Protein AF-A0A503WVD6-F1 (afdb_monomer)

Foldseek 3Di:
DKDKDFAAPVCVVVVVVLCVVQVKAFPDWDPCPVPNGGIMTIIDDDDPVSVVSVCVVPPD

Nearest PDB structures (foldseek):
  8k2d-assembly1_CD  TM=6.615E-01  e=1.236E-01  Saccharomyces cerevisiae
  5fii-assembly1_C  TM=4.695E-01  e=1.158E-01  Homo sapiens
  1sc6-assembly1_B  TM=5.468E-01  e=1.150E+00  Escherichia coli
  7ls1-assembly1_m  TM=6.449E-01  e=2.216E+00  Mus musculus
  1u8s-assembly1_A  TM=5.225E-01  e=1.820E+00  Vibrio cholerae

Solvent-accessible surface area (backbone atoms only — not comparable to full-atom values): 3446 Å² total; per-residue (Å²): 90,81,48,76,47,76,40,54,78,91,45,46,66,61,50,52,50,52,25,64,76,53,68,41,42,78,78,46,75,40,75,49,29,80,95,71,43,47,27,32,38,32,33,40,39,87,46,72,65,41,50,50,50,52,46,42,74,77,75,99

pLDDT: mean 88.58, std 7.18, range [57.69, 94.94]

Secondary structure (DSSP, 8-state):
-EEEEE--GGGHHHHHHHHHHHT-EEEEEETTTGGG-S-EEEEE--SHHHHHHHHHHHH-

Radius of gyration: 11.03 Å; Cα contacts (8 Å, |Δi|>4): 84; chains: 1; bounding box: 24×24×31 Å

Structure (mmCIF, N/CA/C/O backbone):
data_AF-A0A503WVD6-F1
#
_entry.id   AF-A0A503WVD6-F1
#
loop_
_atom_site.group_PDB
_atom_site.id
_atom_site.type_symbol
_atom_site.label_atom_id
_atom_site.label_alt_id
_atom_site.label_comp_id
_atom_site.label_asym_id
_atom_site.label_entity_id
_atom_site.label_seq_id
_atom_site.pdbx_PDB_ins_code
_atom_site.Cartn_x
_atom_site.Cartn_y
_atom_site.Cartn_z
_atom_site.occupancy
_atom_site.B_iso_or_equiv
_atom_site.auth_seq_id
_atom_site.auth_comp_id
_atom_site.auth_asym_id
_atom_site.auth_atom_id
_atom_site.pdbx_PDB_model_num
ATOM 1 N N . MET A 1 1 ? -11.130 -3.529 2.510 1.00 86.81 1 MET A N 1
ATOM 2 C CA . MET A 1 1 ? -11.060 -2.735 1.263 1.00 86.81 1 MET A CA 1
ATOM 3 C C . MET A 1 1 ? -9.766 -3.073 0.544 1.00 86.81 1 MET A C 1
ATOM 5 O O . MET A 1 1 ? -8.751 -3.161 1.219 1.00 86.81 1 MET A O 1
ATOM 9 N N . LEU A 1 2 ? -9.792 -3.301 -0.773 1.00 92.56 2 LEU A N 1
ATOM 10 C CA . LEU A 1 2 ? -8.578 -3.545 -1.562 1.00 92.56 2 LEU A CA 1
ATOM 11 C C . LEU A 1 2 ? -8.164 -2.246 -2.266 1.00 92.56 2 LEU A C 1
ATOM 13 O O . LEU A 1 2 ? -9.000 -1.627 -2.921 1.00 92.56 2 LEU A O 1
ATOM 17 N N . ILE A 1 3 ? -6.903 -1.843 -2.127 1.00 90.94 3 ILE A N 1
ATOM 18 C CA . ILE A 1 3 ? -6.349 -0.618 -2.718 1.00 90.94 3 ILE A CA 1
ATOM 19 C C . ILE A 1 3 ? -5.125 -0.997 -3.547 1.00 90.94 3 ILE A C 1
ATOM 21 O O . ILE A 1 3 ? -4.360 -1.881 -3.166 1.00 90.94 3 ILE A O 1
ATOM 25 N N . THR A 1 4 ? -4.955 -0.344 -4.693 1.00 91.31 4 THR A N 1
ATOM 26 C CA . THR A 1 4 ? -3.726 -0.424 -5.486 1.00 91.31 4 THR A CA 1
ATOM 27 C C . THR A 1 4 ? -3.032 0.926 -5.427 1.00 91.31 4 THR A C 1
ATOM 29 O O . THR A 1 4 ? -3.685 1.940 -5.665 1.00 91.31 4 THR A O 1
ATOM 32 N N . ILE A 1 5 ? -1.747 0.935 -5.089 1.00 89.94 5 ILE A N 1
ATOM 33 C CA . ILE A 1 5 ? -0.954 2.154 -4.917 1.00 89.94 5 ILE A CA 1
ATOM 34 C C . ILE A 1 5 ? 0.397 2.004 -5.613 1.00 89.94 5 ILE A C 1
ATOM 36 O O . ILE A 1 5 ? 0.974 0.917 -5.624 1.00 89.94 5 ILE A O 1
ATOM 40 N N . ASP A 1 6 ? 0.891 3.095 -6.183 1.00 91.06 6 ASP A N 1
ATOM 41 C CA . ASP A 1 6 ? 2.238 3.170 -6.740 1.00 91.06 6 ASP A CA 1
ATOM 42 C C . ASP A 1 6 ? 3.182 3.726 -5.658 1.00 91.06 6 ASP A C 1
ATOM 44 O O . ASP A 1 6 ? 2.872 4.723 -4.994 1.00 91.06 6 ASP A O 1
ATOM 48 N N . ILE A 1 7 ? 4.310 3.049 -5.443 1.00 89.81 7 ILE A N 1
ATOM 49 C CA . ILE A 1 7 ? 5.284 3.354 -4.389 1.00 89.81 7 ILE A CA 1
ATOM 50 C C . ILE A 1 7 ? 6.637 3.639 -5.044 1.00 89.81 7 ILE A C 1
ATOM 52 O O . ILE A 1 7 ? 7.178 2.745 -5.694 1.00 89.81 7 ILE A O 1
ATOM 56 N N . PRO A 1 8 ? 7.215 4.841 -4.873 1.00 89.44 8 PRO A N 1
ATOM 57 C CA . PRO A 1 8 ? 8.580 5.118 -5.310 1.00 89.44 8 PRO A CA 1
ATOM 58 C C . PRO A 1 8 ? 9.583 4.142 -4.667 1.00 89.44 8 PRO A C 1
ATOM 60 O O . PRO A 1 8 ? 9.440 3.850 -3.473 1.00 89.44 8 PRO A O 1
ATOM 63 N N . PRO A 1 9 ? 10.597 3.637 -5.396 1.00 89.19 9 PRO A N 1
ATOM 64 C CA . PRO A 1 9 ? 11.563 2.669 -4.869 1.00 89.19 9 PRO A CA 1
ATOM 65 C C . PRO A 1 9 ? 12.226 3.090 -3.551 1.00 89.19 9 PRO A C 1
ATOM 67 O O . PRO A 1 9 ? 12.383 2.277 -2.640 1.00 89.19 9 PRO A O 1
ATOM 70 N N . GLU A 1 10 ? 12.550 4.374 -3.413 1.00 90.25 10 GLU A N 1
ATOM 71 C CA . GLU A 1 10 ? 13.146 4.969 -2.214 1.00 90.25 10 GLU A CA 1
ATOM 72 C C . GLU A 1 10 ? 12.217 4.938 -0.989 1.00 90.25 10 GLU A C 1
ATOM 74 O O . GLU A 1 10 ? 12.681 5.006 0.148 1.00 90.25 10 GLU A O 1
ATOM 79 N N . SER A 1 11 ? 10.908 4.813 -1.213 1.00 91.38 11 SER A N 1
ATOM 80 C CA . SER A 1 11 ? 9.866 4.851 -0.184 1.00 91.38 11 SER A CA 1
ATOM 81 C C . SER A 1 11 ? 9.374 3.458 0.232 1.00 91.38 11 SER A C 1
ATOM 83 O O . SER A 1 11 ? 8.629 3.343 1.207 1.00 91.38 11 SER A O 1
ATOM 85 N N . ILE A 1 12 ? 9.808 2.387 -0.452 1.00 90.31 12 ILE A N 1
ATOM 86 C CA . ILE A 1 12 ? 9.356 1.006 -0.192 1.00 90.31 12 ILE A CA 1
ATOM 87 C C . ILE A 1 12 ? 9.588 0.600 1.263 1.00 90.31 12 ILE A C 1
ATOM 89 O O . ILE A 1 12 ? 8.692 0.037 1.889 1.00 90.31 12 ILE A O 1
ATOM 93 N N . ALA A 1 13 ? 10.764 0.898 1.819 1.00 92.12 13 ALA A N 1
ATOM 94 C CA . ALA A 1 13 ? 11.096 0.514 3.190 1.00 92.12 13 ALA A CA 1
ATOM 95 C C . ALA A 1 13 ? 10.147 1.168 4.211 1.00 92.12 13 ALA A C 1
ATOM 97 O O . ALA A 1 13 ? 9.609 0.494 5.090 1.00 92.12 13 ALA A O 1
ATOM 98 N N . SER A 1 14 ? 9.884 2.470 4.062 1.00 93.06 14 SER A N 1
ATOM 99 C CA . SER A 1 14 ? 8.949 3.203 4.923 1.00 93.06 14 SER A CA 1
ATOM 100 C C . SER A 1 14 ? 7.511 2.712 4.755 1.00 93.06 14 SER A C 1
ATOM 102 O O . SER A 1 14 ? 6.783 2.584 5.737 1.00 93.06 14 SER A O 1
ATOM 104 N N . PHE A 1 15 ? 7.110 2.380 3.528 1.00 92.94 15 PHE A N 1
ATOM 105 C CA . PHE A 1 15 ? 5.797 1.810 3.249 1.00 92.94 15 PHE A CA 1
ATOM 106 C C . PHE A 1 15 ? 5.606 0.419 3.878 1.00 92.94 15 PHE A C 1
ATOM 108 O O . PHE A 1 15 ? 4.562 0.143 4.471 1.00 92.94 15 PHE A O 1
ATOM 115 N N . GLN A 1 16 ? 6.610 -0.455 3.798 1.00 92.06 16 GLN A N 1
ATOM 116 C CA . GLN A 1 16 ? 6.565 -1.774 4.435 1.00 92.06 16 GLN A CA 1
ATOM 117 C C . GLN A 1 16 ? 6.479 -1.662 5.962 1.00 92.06 16 GLN A C 1
ATOM 119 O O . GLN A 1 16 ? 5.710 -2.399 6.584 1.00 92.06 16 GLN A O 1
ATOM 124 N N . ALA A 1 17 ? 7.204 -0.711 6.561 1.00 94.06 17 ALA A N 1
ATOM 125 C CA . ALA A 1 17 ? 7.108 -0.423 7.990 1.00 94.06 17 ALA A CA 1
ATOM 126 C C . ALA A 1 17 ? 5.689 0.025 8.384 1.00 94.06 17 ALA A C 1
ATOM 128 O O . ALA A 1 17 ? 5.107 -0.557 9.299 1.00 94.06 17 ALA A O 1
ATOM 129 N N . LEU A 1 18 ? 5.097 0.966 7.635 1.00 93.12 18 LEU A N 1
ATOM 130 C CA . LEU A 1 18 ? 3.711 1.413 7.824 1.00 93.12 18 LEU A CA 1
ATOM 131 C C . LEU A 1 18 ? 2.724 0.238 7.747 1.00 93.12 18 LEU A C 1
ATOM 133 O O . LEU A 1 18 ? 1.802 0.133 8.558 1.00 93.12 18 LEU A O 1
ATOM 137 N N . CYS A 1 19 ? 2.920 -0.658 6.776 1.00 92.81 19 CYS A N 1
ATOM 138 C CA . CYS A 1 19 ? 2.054 -1.817 6.622 1.00 92.81 19 CYS A CA 1
ATOM 139 C C . CYS A 1 19 ? 2.135 -2.762 7.819 1.00 92.81 19 CYS A C 1
ATOM 141 O O . CYS A 1 19 ? 1.099 -3.211 8.311 1.00 92.81 19 CYS A O 1
ATOM 143 N N . SER A 1 20 ? 3.349 -3.022 8.305 1.00 93.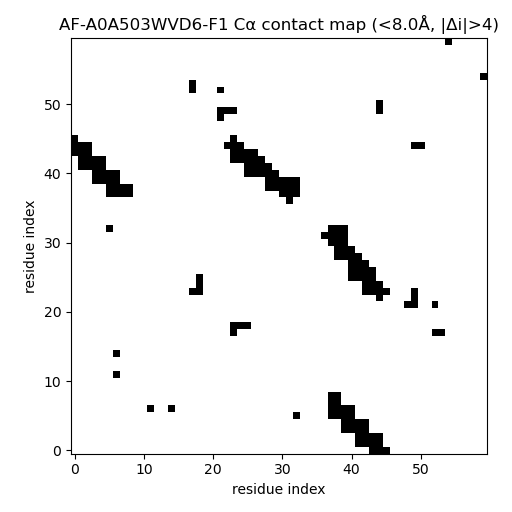56 20 SER A N 1
ATOM 144 C CA . SER A 1 20 ? 3.586 -3.855 9.483 1.00 93.56 20 SER A CA 1
ATOM 145 C C . SER A 1 20 ? 2.967 -3.245 10.747 1.00 93.56 20 SER A C 1
ATOM 147 O O . SER A 1 20 ? 2.250 -3.927 11.477 1.00 93.56 20 SER A O 1
ATOM 149 N N . GLU A 1 21 ? 3.164 -1.942 10.970 1.00 94.12 21 GLU A N 1
ATOM 150 C CA . GLU A 1 21 ? 2.670 -1.225 12.154 1.00 94.12 21 GLU A CA 1
ATOM 151 C C . GLU A 1 21 ? 1.137 -1.189 12.232 1.00 94.12 21 GLU A C 1
ATOM 153 O O . GLU A 1 21 ? 0.555 -1.338 13.307 1.00 94.12 21 GLU A O 1
ATOM 158 N N . HIS A 1 22 ? 0.466 -1.029 11.089 1.00 92.44 22 HIS A N 1
ATOM 159 C CA . HIS A 1 22 ? -0.990 -0.878 11.035 1.00 92.44 22 HIS A CA 1
ATOM 160 C C . HIS A 1 22 ? -1.747 -2.140 10.606 1.00 92.44 22 HIS A C 1
ATOM 162 O O . HIS A 1 22 ? -2.969 -2.086 10.436 1.00 92.44 22 HIS A O 1
ATOM 168 N N . GLY A 1 23 ? -1.055 -3.271 10.436 1.00 91.44 23 GLY A N 1
ATOM 169 C CA . GLY A 1 23 ? -1.668 -4.531 10.007 1.00 91.44 23 GLY A CA 1
ATOM 170 C C . GLY A 1 23 ? -2.290 -4.451 8.609 1.00 91.44 23 GLY A C 1
ATOM 171 O O . GLY A 1 23 ? -3.355 -5.022 8.366 1.00 91.44 23 GLY A O 1
ATOM 172 N N . ILE A 1 24 ? -1.662 -3.703 7.700 1.00 93.88 24 ILE A N 1
ATOM 173 C CA . ILE A 1 24 ? -2.054 -3.643 6.290 1.00 93.88 24 ILE A CA 1
ATOM 174 C C . ILE A 1 24 ? -1.444 -4.847 5.586 1.00 93.88 24 ILE A C 1
ATOM 176 O O . ILE A 1 24 ? -0.229 -5.043 5.587 1.00 93.88 24 ILE A O 1
ATOM 180 N N . GLU A 1 25 ? -2.287 -5.647 4.948 1.00 93.75 25 GLU A N 1
ATOM 181 C CA . GLU A 1 25 ? -1.830 -6.861 4.291 1.00 93.75 25 GLU A CA 1
ATOM 182 C C . GLU A 1 25 ? -1.477 -6.590 2.829 1.00 93.75 25 GLU A C 1
ATOM 184 O O . GLU A 1 25 ? -2.318 -6.137 2.051 1.00 93.75 25 GLU A O 1
ATOM 189 N N . VAL A 1 26 ? -0.251 -6.921 2.426 1.00 93.06 26 VAL A N 1
ATOM 190 C CA . VAL A 1 26 ? 0.169 -6.874 1.021 1.00 93.06 26 VAL A CA 1
ATOM 191 C C . VAL A 1 26 ? -0.296 -8.146 0.316 1.00 93.06 26 VAL A C 1
ATOM 193 O O . VAL A 1 26 ? 0.163 -9.246 0.608 1.00 93.06 26 VAL A O 1
ATOM 196 N N . ARG A 1 27 ? -1.223 -7.993 -0.629 1.00 92.62 27 ARG A N 1
ATOM 197 C CA . ARG A 1 27 ? -1.802 -9.081 -1.436 1.00 92.62 27 ARG A CA 1
ATOM 198 C C . ARG A 1 27 ? -1.048 -9.327 -2.740 1.00 92.62 27 ARG A C 1
ATOM 200 O O . ARG A 1 27 ? -1.224 -10.376 -3.349 1.00 92.62 27 ARG A O 1
ATOM 207 N N . GLY A 1 28 ? -0.246 -8.367 -3.186 1.00 90.00 28 GLY A N 1
ATOM 208 C CA . GLY A 1 28 ? 0.595 -8.507 -4.368 1.00 90.00 28 GLY A CA 1
ATOM 209 C C . GLY A 1 28 ? 1.457 -7.275 -4.602 1.00 90.00 28 GLY A C 1
ATOM 210 O O . GLY A 1 28 ? 1.115 -6.180 -4.154 1.00 90.00 28 GLY A O 1
ATOM 211 N N . CYS A 1 29 ? 2.558 -7.466 -5.315 1.00 90.00 29 CYS A N 1
ATOM 212 C CA . CYS A 1 29 ? 3.458 -6.412 -5.757 1.00 90.00 29 CYS A CA 1
ATOM 213 C C . CYS A 1 29 ? 3.813 -6.669 -7.222 1.00 90.00 29 CYS A C 1
ATOM 215 O O . CYS A 1 29 ? 4.124 -7.801 -7.591 1.00 90.00 29 CYS A O 1
ATOM 217 N N . ASP A 1 30 ? 3.734 -5.628 -8.038 1.00 89.25 30 ASP A N 1
ATOM 218 C CA . ASP A 1 30 ? 4.318 -5.580 -9.370 1.00 89.25 30 ASP A CA 1
ATOM 219 C C . ASP A 1 30 ? 5.528 -4.647 -9.305 1.00 89.25 30 ASP A C 1
ATOM 22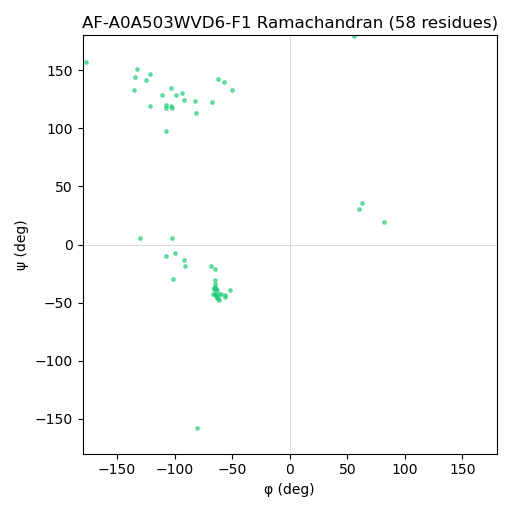1 O O . ASP A 1 30 ? 5.392 -3.424 -9.314 1.00 89.25 30 ASP A O 1
ATOM 225 N N . GLU A 1 31 ? 6.710 -5.243 -9.167 1.00 80.50 31 GLU A N 1
ATOM 226 C CA . GLU A 1 31 ? 7.969 -4.522 -8.961 1.00 80.50 31 GLU A CA 1
ATOM 227 C C . GLU A 1 31 ? 8.418 -3.726 -10.191 1.00 80.50 31 GLU A C 1
ATOM 229 O O . GLU A 1 31 ? 9.234 -2.820 -10.058 1.00 80.50 31 GLU A O 1
ATOM 234 N N . GLN A 1 32 ? 7.896 -4.038 -11.382 1.00 77.00 32 GLN A N 1
ATOM 235 C CA . GLN A 1 32 ? 8.253 -3.323 -12.612 1.00 77.00 32 GLN A CA 1
ATOM 236 C C . GLN A 1 32 ? 7.309 -2.156 -12.912 1.00 77.00 32 GLN A C 1
ATOM 238 O O . GLN A 1 32 ? 7.625 -1.322 -13.764 1.00 77.00 32 GLN A O 1
ATOM 243 N N . GLY A 1 33 ? 6.163 -2.087 -12.226 1.00 69.12 33 GLY A N 1
ATOM 244 C CA . GLY A 1 33 ? 5.125 -1.098 -12.491 1.00 69.12 33 GLY A CA 1
ATOM 245 C C . GLY A 1 33 ? 4.636 -1.114 -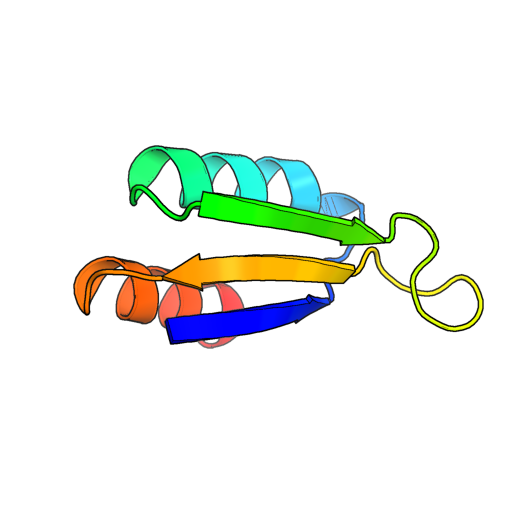13.952 1.00 69.12 33 GLY A C 1
ATOM 246 O O . GLY A 1 33 ? 5.115 -1.863 -14.808 1.00 69.12 33 GLY A O 1
ATOM 247 N N . PRO A 1 34 ? 3.674 -0.258 -14.320 1.00 69.81 34 PRO A N 1
ATOM 248 C CA . PRO A 1 34 ? 3.317 -0.088 -15.722 1.00 69.81 34 PRO A CA 1
ATOM 249 C C . PRO A 1 34 ? 4.483 0.578 -16.466 1.00 69.81 34 PRO A C 1
ATOM 251 O O . PRO A 1 34 ? 4.890 1.680 -16.107 1.00 69.81 34 PRO A O 1
ATOM 254 N N . ALA A 1 35 ? 4.991 -0.073 -17.517 1.00 76.31 35 ALA A N 1
ATOM 255 C CA . ALA A 1 35 ? 6.028 0.460 -18.410 1.00 76.31 35 ALA A CA 1
ATOM 256 C C . ALA A 1 35 ? 7.382 0.810 -17.742 1.00 76.31 35 ALA A C 1
ATOM 258 O O . ALA A 1 35 ? 8.076 1.707 -18.216 1.00 76.31 35 ALA A O 1
ATOM 259 N N . GLY A 1 36 ? 7.777 0.101 -16.674 1.00 73.06 36 GLY A N 1
ATOM 260 C CA . GLY A 1 36 ? 9.044 0.356 -15.968 1.00 73.06 36 GLY A CA 1
ATOM 261 C C . GLY A 1 36 ? 8.971 1.507 -14.958 1.00 73.06 36 GLY A C 1
ATOM 262 O O . GLY A 1 36 ? 9.997 2.097 -14.627 1.00 73.06 36 GLY A O 1
ATOM 263 N N . GLY A 1 37 ? 7.758 1.875 -14.536 1.00 82.12 37 GLY A N 1
ATOM 264 C CA . GLY A 1 37 ? 7.508 2.910 -13.538 1.00 82.12 37 GLY A CA 1
ATOM 265 C C . GLY A 1 37 ? 7.686 2.425 -12.097 1.00 82.12 37 GLY A C 1
ATOM 266 O O . GLY A 1 37 ? 8.355 1.437 -11.813 1.00 82.12 37 GLY A O 1
ATOM 267 N N . ASN A 1 38 ? 7.058 3.142 -11.166 1.00 87.25 38 ASN A N 1
ATOM 268 C CA . ASN A 1 38 ? 7.110 2.802 -9.747 1.00 87.25 38 ASN A CA 1
ATOM 269 C C . ASN A 1 38 ? 6.495 1.419 -9.465 1.00 87.25 38 ASN A C 1
ATOM 271 O O . ASN A 1 38 ? 5.448 1.096 -10.039 1.00 87.25 38 ASN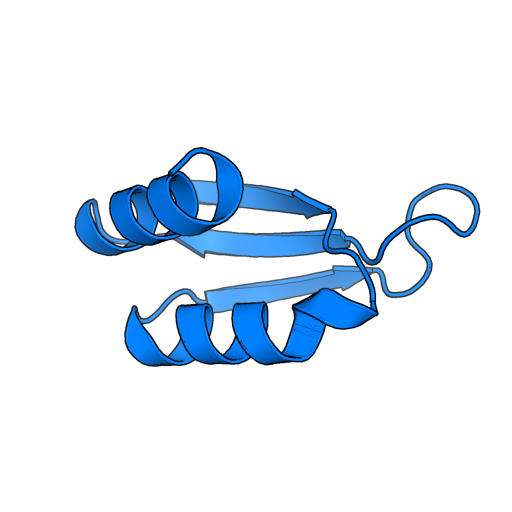 A O 1
ATOM 275 N N . PRO A 1 39 ? 7.077 0.646 -8.531 1.00 90.50 39 PRO A N 1
ATOM 276 C CA . PRO A 1 39 ? 6.472 -0.568 -8.012 1.00 90.50 39 PRO A CA 1
ATOM 277 C C . PRO A 1 39 ? 5.033 -0.353 -7.555 1.00 90.50 39 PRO A C 1
ATOM 279 O O . PRO A 1 39 ? 4.718 0.584 -6.813 1.00 90.50 39 PRO A O 1
ATOM 282 N N . ARG A 1 40 ? 4.151 -1.253 -7.976 1.00 91.75 40 ARG A 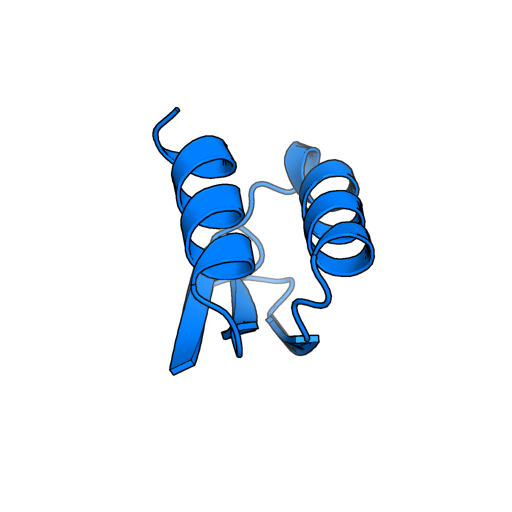N 1
ATOM 283 C CA . ARG A 1 40 ? 2.720 -1.174 -7.705 1.00 91.75 40 ARG A CA 1
ATOM 284 C C . ARG A 1 40 ? 2.310 -2.221 -6.686 1.00 91.75 40 ARG A C 1
ATOM 286 O O . ARG A 1 40 ? 2.371 -3.420 -6.946 1.00 91.75 40 ARG A O 1
ATOM 293 N N . TYR A 1 41 ? 1.811 -1.769 -5.545 1.00 92.62 41 TYR A N 1
ATOM 294 C CA . TYR A 1 41 ? 1.382 -2.630 -4.450 1.00 92.62 41 TYR A CA 1
ATOM 295 C C . TYR A 1 41 ? -0.136 -2.745 -4.396 1.00 92.62 41 TYR A C 1
ATOM 297 O O . TYR A 1 41 ? -0.869 -1.758 -4.472 1.00 92.62 41 TYR A O 1
ATOM 305 N N . ARG A 1 42 ? -0.616 -3.975 -4.224 1.00 93.62 42 ARG A N 1
ATOM 306 C CA . ARG A 1 42 ? -2.007 -4.298 -3.908 1.00 93.62 42 ARG A CA 1
ATOM 307 C C . ARG A 1 42 ? -2.103 -4.627 -2.432 1.00 93.62 42 ARG A C 1
ATOM 309 O O . ARG A 1 42 ? -1.523 -5.615 -1.988 1.00 93.62 42 ARG A O 1
ATOM 316 N N . ILE A 1 43 ? -2.867 -3.835 -1.693 1.00 94.56 43 ILE A N 1
ATOM 317 C CA . ILE A 1 43 ? -3.029 -3.986 -0.249 1.00 94.56 43 ILE A CA 1
ATOM 318 C C . ILE A 1 43 ? -4.484 -4.192 0.151 1.00 94.56 43 ILE A C 1
ATOM 320 O O . ILE A 1 43 ? -5.400 -3.632 -0.455 1.00 94.56 43 ILE A O 1
ATOM 324 N N . ALA A 1 44 ? -4.694 -4.980 1.199 1.00 94.94 44 ALA A N 1
ATOM 325 C CA . ALA A 1 44 ? -5.966 -5.117 1.880 1.00 94.94 44 ALA A CA 1
ATOM 326 C C . ALA A 1 44 ? -5.932 -4.325 3.193 1.00 94.94 44 ALA A C 1
ATOM 328 O O . ALA A 1 44 ? -5.123 -4.570 4.086 1.00 94.94 44 ALA A O 1
ATOM 329 N N . VAL A 1 45 ? -6.837 -3.356 3.292 1.00 93.06 45 VAL A N 1
ATOM 330 C CA . VAL A 1 45 ? -7.020 -2.496 4.461 1.00 93.06 45 VAL A CA 1
ATOM 331 C C . VAL A 1 45 ? -8.308 -2.909 5.161 1.00 93.06 45 VAL A C 1
ATOM 333 O O . VAL A 1 45 ? -9.390 -2.868 4.561 1.00 93.06 45 VAL A O 1
ATOM 336 N N . HIS A 1 46 ? -8.193 -3.327 6.420 1.00 91.44 46 HIS A N 1
ATOM 337 C CA . HIS A 1 46 ? -9.306 -3.884 7.198 1.00 91.44 46 HIS A CA 1
ATOM 338 C C . HIS A 1 46 ? -9.835 -2.945 8.289 1.00 91.44 46 HIS A C 1
ATOM 340 O O . HIS A 1 46 ? -10.893 -3.214 8.852 1.00 91.44 46 HIS A O 1
ATOM 346 N N . SER A 1 47 ? -9.150 -1.833 8.566 1.00 92.44 47 SER A N 1
ATOM 347 C CA . SER A 1 47 ? -9.525 -0.889 9.621 1.00 92.44 47 SER A CA 1
ATOM 348 C C . SER A 1 47 ? -9.500 0.562 9.134 1.00 92.44 47 SER A C 1
ATOM 350 O O . SER A 1 47 ? -8.730 0.938 8.247 1.00 92.44 47 SER A O 1
ATOM 352 N N . ALA A 1 48 ? -10.342 1.399 9.745 1.00 90.62 48 ALA A N 1
ATOM 353 C CA . ALA A 1 48 ? -10.353 2.838 9.485 1.00 90.62 48 ALA A CA 1
ATOM 354 C C . ALA A 1 48 ? -9.042 3.515 9.926 1.00 90.62 48 ALA A C 1
ATOM 356 O O . ALA A 1 48 ? -8.608 4.475 9.297 1.00 90.62 48 ALA A O 1
ATOM 357 N N . SER A 1 49 ? -8.380 2.993 10.966 1.00 91.88 49 SER A N 1
ATOM 358 C CA . SER A 1 49 ? -7.079 3.489 11.428 1.00 91.88 49 SER A CA 1
ATOM 359 C C . SER A 1 49 ? -5.970 3.243 10.405 1.00 91.88 49 SER A C 1
ATOM 361 O O . SER A 1 49 ? -5.199 4.157 10.129 1.00 91.88 49 SER A O 1
ATOM 363 N N . ALA A 1 50 ? -5.928 2.059 9.786 1.00 91.19 50 ALA A N 1
ATOM 364 C CA . ALA A 1 50 ? -4.970 1.748 8.729 1.00 91.19 50 ALA A CA 1
ATOM 365 C C . ALA A 1 50 ? -5.201 2.605 7.474 1.00 91.19 50 ALA A C 1
ATOM 367 O O . ALA A 1 50 ? -4.249 3.080 6.856 1.00 91.19 50 ALA A O 1
ATOM 368 N N . LEU A 1 51 ? -6.466 2.876 7.132 1.00 90.81 51 LEU A N 1
ATOM 369 C CA . LEU A 1 51 ? -6.797 3.804 6.050 1.00 90.81 51 LEU A CA 1
ATOM 370 C C . LEU A 1 51 ? -6.350 5.240 6.365 1.00 90.81 51 LEU A C 1
ATOM 372 O O . LEU A 1 51 ? -5.790 5.910 5.501 1.00 90.81 51 LEU A O 1
ATOM 376 N N . ALA A 1 52 ? -6.563 5.707 7.597 1.00 91.62 52 ALA A N 1
ATOM 377 C CA . ALA A 1 52 ? -6.122 7.031 8.027 1.00 91.62 52 ALA A CA 1
ATOM 378 C C . ALA A 1 52 ? -4.588 7.157 8.036 1.00 91.62 52 ALA A C 1
ATOM 380 O O . ALA A 1 52 ? -4.062 8.204 7.666 1.00 91.62 52 ALA A O 1
ATOM 381 N N . ALA A 1 53 ? -3.872 6.094 8.414 1.00 90.44 53 ALA A N 1
ATOM 382 C CA . ALA A 1 53 ? -2.413 6.044 8.373 1.00 90.44 53 ALA A CA 1
ATOM 383 C C . ALA A 1 53 ? -1.874 6.138 6.935 1.00 90.44 53 ALA A C 1
ATOM 385 O O . ALA A 1 53 ? -0.988 6.947 6.670 1.00 90.44 53 ALA A O 1
ATOM 386 N N . LEU A 1 54 ? -2.470 5.400 5.989 1.00 89.75 54 LEU A N 1
ATOM 387 C CA . LEU A 1 54 ? -2.158 5.530 4.558 1.00 89.75 54 LEU A CA 1
ATOM 388 C C . LEU A 1 54 ? -2.440 6.942 4.036 1.00 89.75 54 LEU A C 1
ATOM 390 O O . LEU A 1 54 ? -1.629 7.499 3.304 1.00 89.75 54 LEU A O 1
ATOM 394 N N . GLY A 1 55 ? -3.566 7.535 4.440 1.00 89.12 55 GLY A N 1
ATOM 395 C CA . GLY A 1 55 ? -3.908 8.900 4.052 1.00 89.12 55 GLY A CA 1
ATOM 396 C C . GLY A 1 55 ? -2.886 9.924 4.546 1.00 89.12 55 GLY A C 1
ATOM 397 O O . GLY A 1 55 ? -2.470 10.781 3.776 1.00 89.12 55 GLY A O 1
ATOM 398 N N . LYS A 1 56 ? -2.418 9.796 5.794 1.00 89.38 56 LYS A N 1
ATOM 399 C CA . LYS A 1 56 ? -1.336 10.637 6.332 1.00 89.38 56 LYS A CA 1
ATOM 400 C C . LYS A 1 56 ? -0.008 10.420 5.611 1.00 89.38 56 LYS A C 1
ATOM 402 O O . LYS A 1 56 ? 0.720 11.375 5.404 1.00 89.38 56 LYS A O 1
ATOM 407 N N . TYR A 1 57 ? 0.305 9.185 5.23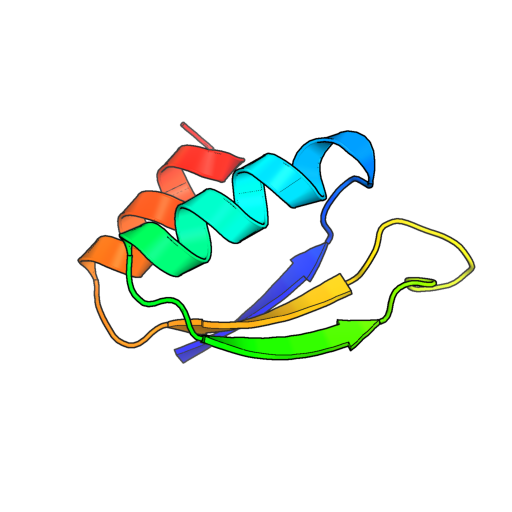0 1.00 87.12 57 TYR A N 1
ATOM 408 C CA . TYR A 1 57 ? 1.551 8.869 4.532 1.00 87.12 57 TYR A CA 1
ATOM 409 C C . TYR A 1 57 ? 1.638 9.527 3.142 1.00 87.12 57 TYR A C 1
ATOM 411 O O . TYR A 1 57 ? 2.720 9.919 2.721 1.00 87.12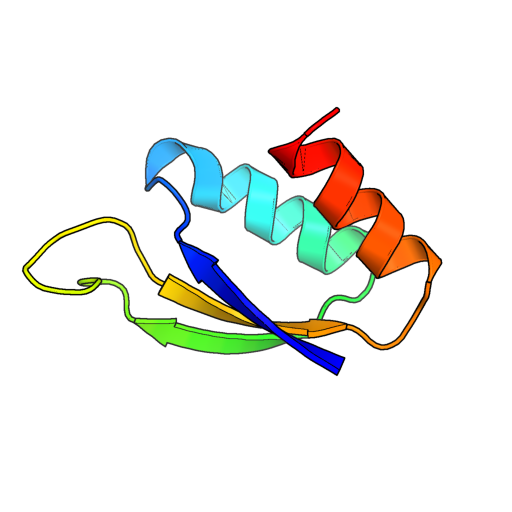 57 TYR A O 1
ATOM 419 N N . TYR A 1 58 ? 0.508 9.670 2.440 1.00 81.31 58 TYR A N 1
ATOM 420 C CA . TYR A 1 58 ? 0.467 10.206 1.072 1.00 81.31 58 TYR A CA 1
ATOM 421 C C . TYR A 1 58 ? 0.024 11.668 0.953 1.00 81.31 58 TYR A C 1
ATOM 423 O O . TYR A 1 58 ? 0.404 12.341 -0.005 1.00 81.31 58 TYR A O 1
ATOM 431 N N . TRP A 1 59 ? -0.826 12.139 1.865 1.00 76.75 59 TRP A N 1
ATOM 432 C CA . TRP A 1 59 ? -1.481 13.452 1.786 1.00 76.75 59 TRP A CA 1
ATOM 433 C C . TRP A 1 59 ? -1.344 14.276 3.073 1.00 76.75 59 TRP A C 1
ATOM 435 O O . TRP A 1 59 ? -2.004 15.311 3.193 1.00 76.75 59 TRP A O 1
ATOM 445 N N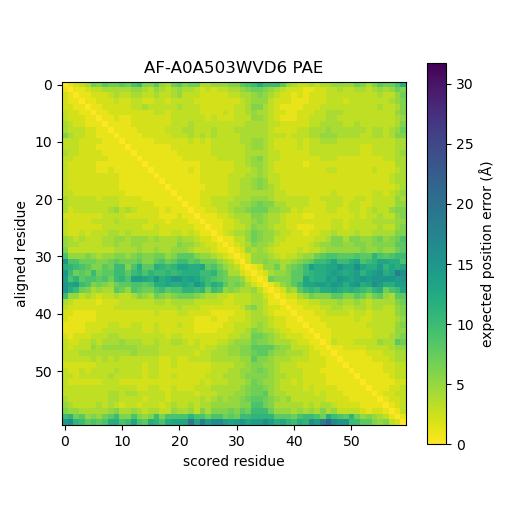 . GLY A 1 60 ? -0.581 13.782 4.052 1.00 57.69 60 GLY A N 1
ATOM 446 C CA . GLY A 1 60 ? -0.372 14.411 5.358 1.00 57.69 60 GLY A CA 1
ATOM 447 C C . GLY A 1 60 ? 0.852 15.306 5.425 1.00 57.69 60 GLY A C 1
ATOM 448 O O . GLY A 1 60 ? 1.763 15.152 4.583 1.00 57.69 60 GLY A O 1
#

Mean predicted aligne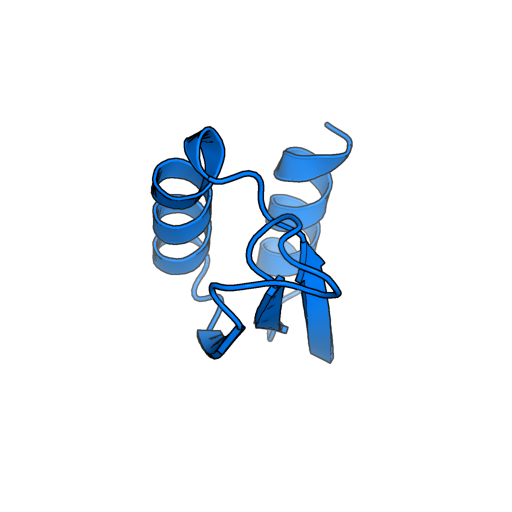d error: 3.83 Å

Sequence (60 aa):
MLITIDIPPESIASFQALCSEHGIEVRGCDEQGPAGGNPRYRIAVHSASALAALGKYYWG